Protein AF-A0A6N3V8C0-F1 (afdb_monomer_lite)

Sequence (72 aa):
MKILETRLYQYIDLLILRYPQLIVAKDCIVEAYQILEESYTNDGKLLVAGNGGSAADAEHIVGELMKGFVNP

Organism: Bacteroides ovatus (NCBI:txid28116)

Secondary structure (DSSP, 8-state):
-HHHHHHHHHHHHHHHHH-GGGGGGHHHHHHHHHHHHHHHHTT-------STHHHHHHHHHHHHHH------

InterPro domains:
  IPR001347 SIS domain [PF13580] (26-66)
  IPR046348 SIS domain superfamily [SSF53697] (6-69)

Foldseek 3Di:
DVVVVVVVVVVLVVVCVVPVVCPVCSVVVVVVVVVQVVQVVVVHDDDDDDPDPSNVVSVVVCVVVVPDCPPD

Radius of gyration: 14.34 Å; chains: 1; bounding box: 33×33×28 Å

Structure (mmCIF, N/CA/C/O backbone):
data_AF-A0A6N3V8C0-F1
#
_entry.id   AF-A0A6N3V8C0-F1
#
loop_
_atom_site.group_PDB
_atom_site.id
_atom_site.type_symbol
_atom_site.label_atom_id
_atom_site.label_alt_id
_atom_site.label_comp_id
_atom_site.label_asym_id
_atom_site.label_entity_id
_atom_site.label_seq_id
_atom_site.pdbx_PDB_ins_code
_atom_site.Cartn_x
_atom_site.Cartn_y
_atom_site.Cartn_z
_atom_site.occupancy
_atom_site.B_iso_or_equiv
_atom_site.auth_seq_id
_atom_site.auth_comp_id
_atom_site.auth_asym_id
_atom_site.auth_atom_id
_atom_site.pdbx_PDB_model_num
ATOM 1 N N . MET A 1 1 ? -20.195 6.641 -7.141 1.00 51.00 1 MET A N 1
ATOM 2 C CA . MET A 1 1 ? -19.275 5.626 -7.704 1.00 51.00 1 MET A CA 1
ATOM 3 C C . MET A 1 1 ? -18.552 6.065 -8.979 1.00 51.00 1 MET A C 1
ATOM 5 O O . MET A 1 1 ? -17.337 6.111 -8.918 1.00 51.00 1 MET A O 1
ATOM 9 N N . LYS A 1 2 ? -19.208 6.488 -10.078 1.00 53.38 2 LYS A N 1
ATOM 10 C CA . LYS A 1 2 ? -18.514 6.821 -11.357 1.00 53.38 2 LYS A CA 1
ATOM 11 C C . LYS A 1 2 ? -17.326 7.806 -11.271 1.00 53.38 2 LYS A C 1
ATOM 13 O O . LYS A 1 2 ? -16.357 7.672 -12.011 1.00 53.38 2 LYS A O 1
ATOM 18 N N . ILE A 1 3 ? -17.383 8.799 -10.378 1.00 56.62 3 ILE A N 1
ATOM 19 C CA . ILE A 1 3 ? -16.309 9.802 -10.223 1.00 56.62 3 ILE A CA 1
ATOM 20 C C . ILE A 1 3 ? -15.044 9.185 -9.600 1.00 56.62 3 ILE A C 1
ATOM 22 O O . ILE A 1 3 ? -13.937 9.577 -9.959 1.00 56.62 3 ILE A O 1
ATOM 26 N N . LEU A 1 4 ? -15.194 8.216 -8.690 1.00 59.09 4 LEU A N 1
ATOM 27 C CA . LEU A 1 4 ? -14.067 7.618 -7.973 1.00 59.09 4 LE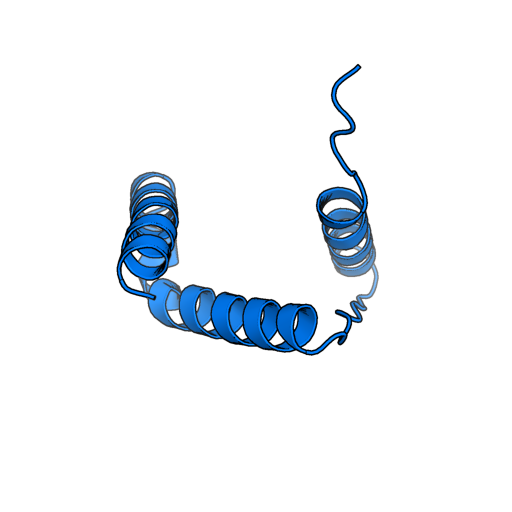U A CA 1
ATOM 28 C C . LEU A 1 4 ? -13.316 6.604 -8.839 1.00 59.09 4 LEU A C 1
ATOM 30 O O . LEU A 1 4 ? -12.093 6.664 -8.903 1.00 59.09 4 LEU A O 1
ATOM 34 N N . GLU A 1 5 ? -14.047 5.776 -9.594 1.00 63.53 5 GLU A N 1
ATOM 35 C CA . GLU A 1 5 ? -13.456 4.885 -10.604 1.00 63.53 5 GLU A CA 1
ATOM 36 C C . GLU A 1 5 ? -12.591 5.682 -11.585 1.00 63.53 5 GLU A C 1
ATOM 38 O O . GLU A 1 5 ? -11.454 5.315 -11.867 1.00 63.53 5 GLU A O 1
ATOM 43 N N . THR A 1 6 ? -13.081 6.847 -12.022 1.00 76.19 6 THR A N 1
ATOM 44 C CA . THR A 1 6 ? -12.333 7.721 -12.933 1.00 76.19 6 THR A CA 1
ATOM 45 C C . THR A 1 6 ? -11.016 8.209 -12.312 1.00 76.19 6 THR A C 1
ATOM 47 O O . THR A 1 6 ? -9.997 8.245 -12.998 1.00 76.19 6 THR A O 1
ATOM 50 N N . ARG A 1 7 ? -10.997 8.551 -11.015 1.00 87.31 7 ARG A N 1
ATOM 51 C CA . ARG A 1 7 ? -9.773 8.996 -10.320 1.00 87.31 7 ARG A CA 1
ATOM 52 C C . ARG A 1 7 ? -8.797 7.851 -10.064 1.00 87.31 7 ARG A C 1
ATOM 54 O O . ARG A 1 7 ? -7.599 8.047 -10.243 1.00 87.31 7 ARG A O 1
ATOM 61 N N . LEU A 1 8 ? -9.285 6.673 -9.676 1.00 90.00 8 LEU A N 1
ATOM 62 C CA . LEU A 1 8 ? -8.442 5.493 -9.475 1.00 90.00 8 LEU A CA 1
ATOM 63 C C . LEU A 1 8 ? -7.681 5.156 -10.759 1.00 90.00 8 LEU A C 1
ATOM 65 O O . LEU A 1 8 ? -6.453 5.095 -10.748 1.00 90.00 8 LEU A O 1
ATOM 69 N N . TYR A 1 9 ? -8.393 5.026 -11.881 1.00 92.19 9 TYR A N 1
ATOM 70 C CA . TYR A 1 9 ? -7.755 4.693 -13.154 1.00 92.19 9 TYR A CA 1
ATOM 71 C C . TYR A 1 9 ? -6.784 5.779 -13.637 1.00 92.19 9 TYR A C 1
ATOM 73 O O . TYR A 1 9 ? -5.751 5.431 -14.1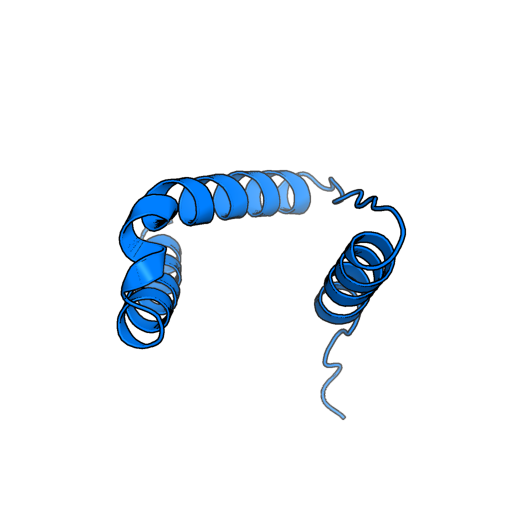95 1.00 92.19 9 TYR A O 1
ATOM 81 N N . GLN A 1 10 ? -7.014 7.063 -13.332 1.00 94.56 10 GLN A N 1
ATOM 82 C CA . GLN A 1 10 ? -6.026 8.122 -13.598 1.00 94.56 10 GLN A CA 1
ATOM 83 C C . GLN A 1 10 ? -4.696 7.893 -12.861 1.00 94.56 10 GLN A C 1
ATOM 85 O O . GLN A 1 10 ? -3.631 8.057 -13.460 1.00 94.56 10 GLN A O 1
ATOM 90 N N . TYR A 1 11 ? -4.730 7.504 -11.580 1.00 94.88 11 TYR A N 1
ATOM 91 C CA . TYR A 1 11 ? -3.506 7.197 -10.828 1.00 94.88 11 TYR A CA 1
ATOM 92 C C . TYR A 1 11 ? -2.817 5.933 -11.340 1.00 94.88 11 TYR A C 1
ATOM 94 O O . TYR A 1 11 ? -1.591 5.908 -11.448 1.00 94.88 11 TYR A O 1
ATOM 102 N N . ILE A 1 12 ? -3.593 4.907 -11.690 1.00 95.56 12 ILE A N 1
ATOM 103 C CA . ILE A 1 12 ? -3.060 3.657 -12.235 1.00 95.56 12 ILE A CA 1
ATOM 104 C C . ILE A 1 12 ? -2.413 3.888 -13.600 1.00 95.56 12 ILE A C 1
ATOM 106 O O . ILE A 1 12 ? -1.292 3.445 -13.828 1.00 95.56 12 ILE A O 1
ATOM 110 N N . ASP A 1 13 ? -3.061 4.628 -14.494 1.00 95.06 13 ASP A N 1
ATOM 111 C CA . ASP A 1 13 ? -2.499 4.917 -15.811 1.00 95.06 13 ASP A CA 1
ATOM 112 C C . ASP A 1 13 ? -1.229 5.774 -15.693 1.00 95.06 13 ASP A C 1
ATOM 114 O O . ASP A 1 13 ? -0.250 5.517 -16.396 1.00 95.06 13 ASP A O 1
ATOM 118 N N . LEU A 1 14 ? -1.180 6.719 -14.744 1.00 96.88 14 LEU A N 1
ATOM 119 C CA . LEU A 1 14 ? 0.044 7.459 -14.430 1.00 96.88 14 LEU A CA 1
ATOM 120 C C . LEU A 1 14 ? 1.151 6.547 -13.871 1.00 96.88 14 LEU A C 1
ATOM 122 O O . LEU A 1 14 ? 2.315 6.709 -14.240 1.00 96.88 14 LEU A O 1
ATOM 126 N N . LEU A 1 15 ? 0.814 5.590 -12.999 1.00 96.50 15 LEU A N 1
ATOM 127 C CA . LEU A 1 15 ? 1.763 4.608 -12.464 1.00 96.50 15 LEU A CA 1
ATOM 128 C C . LEU A 1 15 ? 2.368 3.764 -13.591 1.00 96.50 15 LEU A C 1
ATOM 130 O O . LEU A 1 15 ? 3.590 3.651 -13.673 1.00 96.50 15 LEU A O 1
ATOM 134 N N . ILE A 1 16 ? 1.530 3.229 -14.481 1.00 97.69 16 ILE A N 1
ATOM 135 C CA . ILE A 1 16 ? 1.975 2.435 -15.631 1.00 97.69 16 ILE A CA 1
ATOM 136 C C . ILE A 1 16 ? 2.803 3.282 -16.598 1.00 97.69 16 ILE A C 1
ATOM 138 O O . ILE A 1 16 ? 3.823 2.813 -17.094 1.00 97.69 16 ILE A O 1
ATOM 142 N N . LEU A 1 17 ? 2.424 4.539 -16.837 1.00 97.44 17 LEU A N 1
ATOM 143 C CA . LEU A 1 17 ? 3.208 5.440 -17.681 1.00 97.44 17 LEU A CA 1
ATOM 144 C C . LEU A 1 17 ? 4.629 5.646 -17.128 1.00 97.44 17 LEU A C 1
ATOM 146 O O . LEU A 1 17 ? 5.587 5.682 -17.899 1.00 97.44 17 LEU A O 1
ATOM 150 N N . ARG A 1 18 ? 4.777 5.774 -15.802 1.00 98.12 18 ARG A N 1
ATOM 151 C CA . ARG A 1 18 ? 6.085 5.946 -15.142 1.00 98.12 18 ARG A CA 1
ATOM 152 C C . ARG A 1 18 ? 6.872 4.640 -15.040 1.00 98.12 18 ARG A C 1
ATOM 154 O O . ARG A 1 18 ? 8.099 4.675 -15.111 1.00 98.12 18 ARG A O 1
ATOM 161 N N . TYR A 1 19 ? 6.178 3.514 -14.889 1.00 97.88 19 TYR A N 1
ATOM 162 C CA . TYR A 1 19 ? 6.766 2.187 -14.721 1.00 97.88 19 TYR A CA 1
ATOM 163 C C . TYR A 1 19 ? 6.053 1.160 -15.618 1.00 97.88 19 TYR A C 1
ATOM 165 O O . TYR A 1 19 ? 5.269 0.346 -15.120 1.00 97.88 19 TYR A O 1
ATOM 173 N N . PRO A 1 20 ? 6.324 1.156 -16.940 1.00 97.75 20 PRO A N 1
ATOM 174 C CA . PRO A 1 20 ? 5.614 0.301 -17.896 1.00 97.75 20 PRO A CA 1
ATOM 175 C C . PRO A 1 20 ? 5.671 -1.193 -17.568 1.00 97.75 20 PRO A C 1
ATOM 177 O O . PRO A 1 20 ? 4.733 -1.932 -17.861 1.00 97.75 20 PRO A O 1
ATOM 180 N N . GLN A 1 21 ? 6.738 -1.645 -16.906 1.00 97.88 21 GLN A N 1
ATOM 181 C CA . GLN A 1 21 ? 6.901 -3.026 -16.453 1.00 97.88 21 GLN A CA 1
ATOM 182 C C . GLN A 1 21 ? 5.828 -3.483 -15.452 1.00 97.88 21 GLN A C 1
ATOM 184 O O . GLN A 1 21 ? 5.609 -4.683 -15.311 1.00 97.88 21 GLN A O 1
ATOM 189 N N . LEU A 1 22 ? 5.143 -2.556 -14.773 1.00 97.19 22 LEU A N 1
ATOM 190 C CA . LEU A 1 22 ? 4.083 -2.877 -13.815 1.00 97.19 22 LEU A CA 1
ATOM 191 C C . LEU A 1 22 ? 2.737 -3.188 -14.483 1.00 97.19 22 LEU A C 1
ATOM 193 O O . LEU A 1 22 ? 1.798 -3.548 -13.779 1.00 97.19 22 LEU A O 1
ATOM 197 N N . ILE A 1 23 ? 2.622 -3.099 -15.817 1.00 97.19 23 ILE A N 1
ATOM 198 C CA . ILE A 1 23 ? 1.361 -3.371 -16.531 1.00 97.19 23 ILE A CA 1
ATOM 199 C C . ILE A 1 23 ? 0.790 -4.754 -16.199 1.00 97.19 23 ILE A C 1
ATOM 201 O O . ILE A 1 23 ? -0.419 -4.901 -16.060 1.00 97.19 23 ILE A O 1
ATOM 205 N N . VAL A 1 24 ? 1.661 -5.747 -15.992 1.00 97.81 24 VAL A N 1
ATOM 206 C CA . VAL A 1 24 ? 1.276 -7.124 -15.643 1.00 97.81 24 VAL A CA 1
ATOM 207 C C . VAL A 1 24 ? 0.600 -7.234 -14.275 1.00 97.81 24 VAL A C 1
ATOM 209 O O . VAL A 1 24 ? -0.096 -8.208 -14.022 1.00 97.81 24 VAL A O 1
ATOM 212 N N . ALA A 1 25 ? 0.799 -6.246 -13.402 1.00 97.00 25 ALA A N 1
ATOM 213 C CA . ALA A 1 25 ? 0.212 -6.181 -12.070 1.00 97.00 25 ALA A CA 1
ATOM 214 C C . ALA A 1 25 ? -0.926 -5.152 -11.977 1.00 97.00 25 ALA A C 1
ATOM 216 O O . ALA A 1 25 ? -1.450 -4.941 -10.886 1.00 97.00 25 ALA A O 1
ATOM 217 N N . LYS A 1 26 ? -1.318 -4.506 -13.091 1.00 95.44 26 LYS A N 1
ATOM 218 C CA . LYS A 1 26 ? -2.335 -3.441 -13.107 1.00 95.44 26 LYS A CA 1
ATOM 219 C C . LYS A 1 26 ? -3.620 -3.874 -12.399 1.00 95.44 26 LYS A C 1
ATOM 221 O O . LYS A 1 26 ? -4.088 -3.168 -11.509 1.00 95.44 26 LYS A O 1
ATOM 226 N N . ASP A 1 27 ? -4.146 -5.036 -12.768 1.00 95.50 27 ASP A N 1
ATOM 227 C CA . ASP A 1 27 ? -5.413 -5.531 -12.230 1.00 95.50 27 ASP A CA 1
ATOM 228 C C . ASP A 1 27 ? -5.278 -5.915 -10.750 1.00 95.50 27 ASP A C 1
ATOM 230 O O . ASP A 1 27 ? -6.117 -5.527 -9.943 1.00 95.50 27 ASP A O 1
ATOM 234 N N . CYS A 1 28 ? -4.165 -6.550 -10.361 1.00 97.62 28 CYS A N 1
ATOM 235 C CA . CYS A 1 28 ? -3.869 -6.862 -8.959 1.00 97.62 28 CYS A CA 1
ATOM 236 C C . CYS A 1 28 ? -3.785 -5.606 -8.078 1.00 97.62 28 CYS A C 1
ATOM 238 O O . CYS A 1 28 ? -4.236 -5.622 -6.936 1.00 97.62 28 CYS A O 1
ATOM 240 N N . ILE A 1 29 ? -3.212 -4.512 -8.590 1.00 96.00 29 ILE A N 1
ATOM 241 C CA . ILE A 1 29 ? -3.119 -3.241 -7.857 1.00 96.00 29 ILE A CA 1
ATOM 242 C C . ILE A 1 29 ? -4.513 -2.625 -7.675 1.00 96.00 29 ILE A C 1
ATOM 244 O O . ILE A 1 29 ? -4.828 -2.141 -6.587 1.00 96.00 29 ILE A O 1
ATOM 248 N N . VAL A 1 30 ? -5.351 -2.651 -8.718 1.00 95.31 30 VAL A N 1
ATOM 249 C CA . VAL A 1 30 ? -6.737 -2.157 -8.651 1.00 95.31 30 VAL A CA 1
ATOM 250 C C . VAL A 1 30 ? -7.553 -2.965 -7.642 1.00 95.31 30 VAL A C 1
ATOM 252 O O . VAL A 1 30 ? -8.215 -2.373 -6.792 1.00 95.31 30 VAL A O 1
ATOM 255 N N . GLU A 1 31 ? -7.465 -4.293 -7.692 1.00 96.25 31 GLU A N 1
ATOM 256 C CA . GLU A 1 31 ? -8.176 -5.186 -6.773 1.00 96.25 31 GLU A CA 1
ATOM 257 C C . GLU A 1 31 ? -7.720 -4.980 -5.3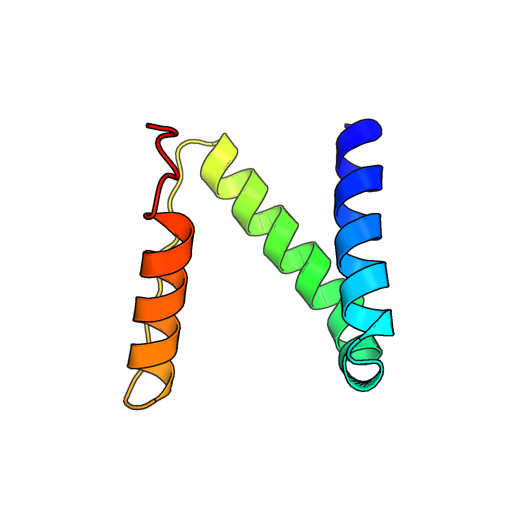20 1.00 96.25 31 GLU A C 1
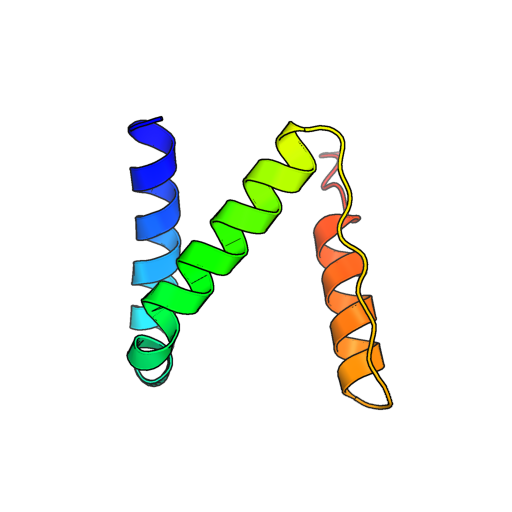ATOM 259 O O . GLU A 1 31 ? -8.547 -4.821 -4.422 1.00 96.25 31 GLU A O 1
ATOM 264 N N . ALA A 1 32 ? -6.407 -4.881 -5.082 1.00 95.88 32 ALA A N 1
ATOM 265 C CA . ALA A 1 32 ? -5.871 -4.594 -3.754 1.00 95.88 32 ALA A CA 1
ATOM 266 C C . ALA A 1 32 ? -6.383 -3.253 -3.205 1.00 95.88 32 ALA A C 1
ATOM 268 O O . ALA A 1 32 ? -6.767 -3.175 -2.038 1.00 95.88 32 ALA A O 1
ATOM 269 N N . TYR A 1 33 ? -6.439 -2.206 -4.036 1.00 94.56 33 TYR A N 1
ATOM 270 C CA . TYR A 1 33 ? -7.020 -0.922 -3.637 1.00 94.56 33 TYR A CA 1
ATOM 271 C C . TYR A 1 33 ? -8.499 -1.054 -3.257 1.00 94.56 33 TYR A C 1
ATOM 273 O O . TYR A 1 33 ? -8.894 -0.532 -2.217 1.00 94.56 33 TYR A O 1
ATOM 281 N N . GLN A 1 34 ? -9.301 -1.759 -4.059 1.00 94.88 34 GLN A N 1
ATOM 282 C CA . GLN A 1 34 ? -10.733 -1.937 -3.796 1.00 94.88 34 GLN A CA 1
ATOM 283 C C . GLN A 1 34 ? -10.981 -2.648 -2.460 1.00 94.88 34 GLN A C 1
ATOM 285 O O . GLN A 1 34 ? -11.824 -2.205 -1.683 1.00 94.88 34 GLN A O 1
ATOM 290 N N . ILE A 1 35 ? -10.194 -3.683 -2.147 1.00 96.25 35 ILE A N 1
ATOM 291 C CA . ILE A 1 35 ? -10.259 -4.387 -0.855 1.00 96.25 35 ILE A CA 1
ATOM 292 C C . ILE A 1 35 ? -9.939 -3.435 0.306 1.00 96.25 35 ILE A C 1
ATOM 294 O O . ILE A 1 35 ? -10.615 -3.450 1.338 1.00 96.25 35 ILE A O 1
ATOM 298 N N . LEU A 1 36 ? -8.909 -2.595 0.158 1.00 94.62 36 LEU A N 1
ATOM 299 C CA . LEU A 1 36 ? -8.544 -1.617 1.184 1.00 94.62 36 LEU A CA 1
ATOM 300 C C . LEU A 1 36 ? -9.634 -0.556 1.367 1.00 94.62 36 LEU A C 1
ATOM 302 O O . LEU A 1 36 ? -10.006 -0.264 2.504 1.00 94.62 36 LEU A O 1
ATOM 306 N N . GLU A 1 37 ? -10.156 -0.002 0.272 1.00 93.62 37 GLU A N 1
ATOM 307 C CA . GLU A 1 37 ? -11.246 0.976 0.292 1.00 93.62 37 GLU A CA 1
ATOM 308 C C . GLU A 1 37 ? -12.481 0.407 0.997 1.00 93.62 37 GLU A C 1
ATOM 310 O O . GLU A 1 37 ? -13.028 1.053 1.895 1.00 93.62 37 GLU A O 1
ATOM 315 N N . GLU A 1 38 ? -12.891 -0.810 0.634 1.00 96.12 38 GLU A N 1
ATOM 316 C CA . GLU A 1 38 ? -14.024 -1.499 1.249 1.00 96.12 38 GLU A CA 1
ATOM 317 C C . GLU A 1 38 ? -13.784 -1.725 2.745 1.00 96.12 38 GLU A C 1
ATOM 319 O O . GLU A 1 38 ? -14.655 -1.415 3.559 1.00 96.12 38 GLU A O 1
ATOM 324 N N . SER A 1 39 ? -12.597 -2.201 3.129 1.00 96.88 39 SER A N 1
ATOM 325 C CA . SER A 1 39 ? -12.242 -2.395 4.537 1.00 96.88 39 SER A CA 1
ATOM 326 C C . SER A 1 39 ? -12.361 -1.090 5.324 1.00 96.88 39 SER A C 1
ATOM 328 O O . SER A 1 39 ? -13.034 -1.063 6.350 1.00 96.88 39 SER A O 1
ATOM 330 N N . TYR A 1 40 ? -11.737 -0.002 4.867 1.00 94.44 40 TYR A N 1
ATOM 331 C CA . TYR A 1 40 ? -11.782 1.276 5.585 1.00 94.44 40 TYR A CA 1
ATOM 332 C C . TYR A 1 40 ? -13.179 1.906 5.609 1.00 94.44 40 TYR A C 1
ATOM 334 O O . TYR A 1 40 ? -13.556 2.503 6.614 1.00 94.44 40 TYR A O 1
ATOM 342 N N . THR A 1 41 ? -13.961 1.751 4.538 1.00 95.38 41 THR A N 1
ATOM 343 C CA . THR A 1 41 ? -15.344 2.257 4.467 1.00 95.38 41 THR A CA 1
ATOM 344 C C . THR A 1 41 ? -16.273 1.528 5.443 1.00 95.38 41 THR A C 1
ATOM 346 O O . THR A 1 41 ? -17.263 2.10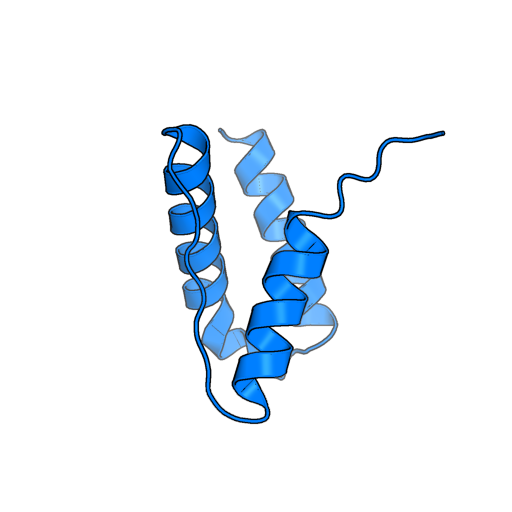3 5.888 1.00 95.38 41 THR A O 1
ATOM 349 N N . ASN A 1 42 ? -15.942 0.288 5.813 1.00 97.69 42 ASN A N 1
ATOM 350 C CA . ASN A 1 42 ? -16.685 -0.526 6.777 1.00 97.69 42 ASN A CA 1
ATOM 351 C C . ASN A 1 42 ? -16.052 -0.524 8.185 1.00 97.69 42 ASN A C 1
ATOM 353 O O . ASN A 1 42 ? -16.123 -1.531 8.892 1.00 97.69 42 ASN A O 1
ATOM 357 N N . ASP A 1 43 ? -15.395 0.573 8.584 1.00 96.69 43 ASP A N 1
ATOM 358 C CA . ASP A 1 43 ? -14.716 0.734 9.886 1.00 96.69 43 ASP A CA 1
ATOM 359 C C . ASP A 1 43 ? -13.659 -0.354 10.194 1.00 96.69 43 ASP A C 1
ATOM 361 O O . ASP A 1 43 ? -13.273 -0.602 11.344 1.00 96.69 43 ASP A O 1
ATOM 365 N N . GLY A 1 44 ? -13.166 -1.022 9.152 1.00 96.44 44 GLY A N 1
ATOM 366 C CA . GLY A 1 44 ? -12.067 -1.971 9.207 1.00 96.44 44 GLY A CA 1
ATOM 367 C C . GLY A 1 44 ? -10.704 -1.284 9.301 1.00 96.44 44 GLY A C 1
ATOM 368 O O . GLY A 1 44 ? -10.568 -0.062 9.351 1.00 96.44 44 GLY A O 1
ATOM 369 N N . LYS A 1 45 ? -9.646 -2.096 9.325 1.00 94.81 45 LYS A N 1
ATOM 370 C CA . LYS A 1 45 ? -8.258 -1.622 9.395 1.00 94.81 45 LYS A CA 1
ATOM 371 C C . LYS A 1 45 ? -7.328 -2.545 8.626 1.00 94.81 45 LYS A C 1
ATOM 373 O O . LYS A 1 45 ? -7.528 -3.757 8.612 1.00 94.81 45 LYS A O 1
ATOM 378 N N . LEU A 1 46 ? -6.272 -1.970 8.067 1.00 94.75 46 LEU A N 1
ATOM 379 C CA . LEU A 1 46 ? -5.174 -2.721 7.479 1.00 94.75 46 LEU A CA 1
ATOM 380 C C . LEU A 1 46 ? -4.194 -3.169 8.571 1.00 94.75 46 LEU A C 1
ATOM 382 O O . LEU A 1 46 ? -3.727 -2.358 9.370 1.00 94.75 46 LEU A O 1
ATOM 386 N N . LEU A 1 47 ? -3.864 -4.459 8.581 1.00 95.75 47 LEU A N 1
ATOM 387 C CA . LEU A 1 47 ? -2.761 -5.016 9.360 1.00 95.75 47 LEU A CA 1
ATOM 388 C C . LEU A 1 47 ? -1.638 -5.392 8.391 1.00 95.75 47 LEU A C 1
ATOM 390 O O . LEU A 1 47 ? -1.870 -6.152 7.454 1.00 95.75 47 LEU A O 1
ATOM 394 N N . VAL A 1 48 ? -0.432 -4.873 8.617 1.00 95.12 48 VAL A N 1
ATOM 395 C CA . VAL A 1 48 ? 0.755 -5.181 7.806 1.00 95.12 48 VAL A CA 1
ATOM 396 C C . VAL A 1 48 ? 1.815 -5.885 8.643 1.00 95.12 48 VAL A C 1
ATOM 398 O O . VAL A 1 48 ? 1.947 -5.630 9.840 1.00 95.12 48 VAL A O 1
ATOM 401 N N . ALA A 1 49 ? 2.570 -6.778 8.010 1.00 96.25 49 ALA A N 1
ATOM 402 C CA . ALA A 1 49 ? 3.674 -7.499 8.626 1.00 96.25 49 ALA A CA 1
ATOM 403 C C . ALA A 1 49 ? 4.743 -7.824 7.576 1.00 96.25 49 ALA A C 1
ATOM 405 O O . ALA A 1 49 ? 4.441 -8.013 6.399 1.00 96.25 49 ALA A O 1
ATOM 406 N N . GLY A 1 50 ? 5.991 -7.928 8.019 1.00 96.50 50 GLY A N 1
ATOM 407 C CA . GLY A 1 50 ? 7.131 -8.285 7.185 1.00 96.50 50 GLY A CA 1
ATOM 408 C C . GLY A 1 50 ? 8.352 -8.588 8.049 1.00 96.50 50 GLY A C 1
ATOM 409 O O . GLY A 1 50 ? 8.360 -8.287 9.240 1.00 96.50 50 GLY A O 1
ATOM 410 N N . ASN A 1 51 ? 9.382 -9.190 7.453 1.00 97.56 51 ASN A N 1
ATOM 411 C CA . ASN A 1 51 ? 10.652 -9.495 8.117 1.00 97.56 51 ASN A CA 1
ATOM 412 C C . ASN A 1 51 ? 11.805 -8.796 7.387 1.00 97.56 51 ASN A C 1
ATOM 414 O O . ASN A 1 51 ? 11.792 -8.702 6.159 1.00 97.56 51 ASN A O 1
ATOM 418 N N . GLY A 1 52 ? 12.826 -8.347 8.123 1.00 96.19 52 GLY A N 1
ATOM 419 C CA . GLY A 1 52 ? 13.997 -7.690 7.531 1.00 96.19 52 GLY A CA 1
ATOM 420 C C . GLY A 1 52 ? 13.604 -6.456 6.713 1.00 96.19 52 GLY A C 1
ATOM 421 O O . GLY A 1 52 ? 12.915 -5.579 7.222 1.00 96.19 52 GLY A O 1
ATOM 422 N N . GLY A 1 53 ? 14.000 -6.406 5.437 1.00 96.56 53 GLY A N 1
ATOM 423 C CA . GLY A 1 53 ? 13.646 -5.299 4.537 1.00 96.56 53 GLY A CA 1
ATOM 424 C C . GLY A 1 53 ? 12.135 -5.086 4.404 1.00 96.56 53 GLY A C 1
ATOM 425 O O . GLY A 1 53 ? 11.668 -3.958 4.494 1.00 96.56 53 GLY A O 1
ATOM 426 N N . SER A 1 54 ? 11.350 -6.164 4.330 1.00 95.50 54 SER A N 1
ATOM 427 C CA . SER A 1 54 ? 9.888 -6.058 4.237 1.00 95.50 54 SER A CA 1
ATOM 428 C C . SER A 1 54 ? 9.232 -5.570 5.532 1.00 95.50 54 SER A C 1
ATOM 430 O O . SER A 1 54 ? 8.092 -5.117 5.494 1.00 95.50 54 SER A O 1
ATOM 432 N N . ALA A 1 55 ? 9.920 -5.652 6.680 1.00 97.50 55 ALA A N 1
ATOM 433 C CA . ALA A 1 55 ? 9.447 -4.999 7.903 1.00 97.50 55 ALA A CA 1
ATOM 434 C C . ALA A 1 55 ? 9.527 -3.471 7.764 1.00 97.50 55 ALA A C 1
ATOM 436 O O . ALA A 1 55 ? 8.578 -2.781 8.124 1.00 97.50 55 ALA A O 1
ATOM 437 N N . ALA A 1 56 ? 10.607 -2.955 7.165 1.00 96.19 56 ALA A N 1
ATOM 438 C CA . ALA A 1 56 ? 10.748 -1.528 6.883 1.00 96.19 56 ALA A CA 1
ATOM 439 C C . ALA A 1 56 ? 9.702 -1.040 5.864 1.00 96.19 56 ALA A C 1
ATOM 441 O O . ALA A 1 56 ? 9.140 0.038 6.042 1.00 96.19 56 ALA A O 1
ATOM 442 N N . ASP A 1 57 ? 9.374 -1.846 4.847 1.00 96.38 57 ASP A N 1
ATOM 443 C CA . ASP A 1 57 ? 8.286 -1.530 3.908 1.00 96.38 57 ASP A CA 1
ATOM 444 C C . ASP A 1 57 ? 6.917 -1.498 4.612 1.00 96.38 57 ASP A C 1
ATOM 446 O O . ASP A 1 57 ? 6.119 -0.591 4.377 1.00 96.38 57 ASP A O 1
ATOM 450 N N . ALA A 1 58 ? 6.645 -2.449 5.517 1.00 95.69 58 ALA A N 1
ATOM 451 C CA . ALA A 1 58 ? 5.416 -2.464 6.312 1.00 95.69 58 ALA A CA 1
ATOM 452 C C . ALA A 1 58 ? 5.304 -1.218 7.212 1.00 95.69 58 ALA A C 1
ATOM 454 O O . ALA A 1 58 ? 4.256 -0.570 7.246 1.00 95.69 58 ALA A O 1
ATOM 455 N N . GLU A 1 59 ? 6.388 -0.838 7.893 1.00 93.94 59 GLU A N 1
ATOM 456 C CA . GLU A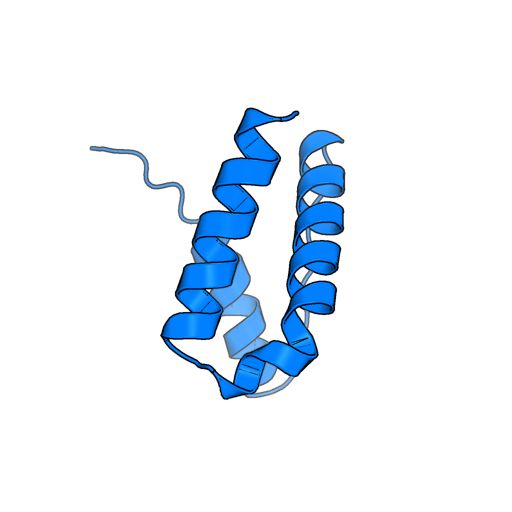 1 59 ? 6.457 0.408 8.666 1.00 93.94 59 GLU A CA 1
ATOM 457 C C . GLU A 1 59 ? 6.254 1.641 7.779 1.00 93.94 59 GLU A C 1
ATOM 459 O O . GLU A 1 59 ? 5.567 2.584 8.180 1.00 93.94 59 GLU A O 1
ATOM 464 N N . HIS A 1 60 ? 6.795 1.629 6.559 1.00 93.38 60 HIS A N 1
ATOM 465 C CA . HIS A 1 60 ? 6.626 2.723 5.613 1.00 93.38 60 HIS A CA 1
ATOM 466 C C . HIS A 1 60 ? 5.162 2.883 5.181 1.00 93.38 60 HIS A C 1
ATOM 468 O O . HIS A 1 60 ? 4.649 3.999 5.244 1.00 93.38 60 HIS A O 1
ATOM 474 N N . ILE A 1 61 ? 4.463 1.787 4.855 1.00 93.56 61 ILE A N 1
ATOM 475 C CA . ILE A 1 61 ? 3.026 1.803 4.523 1.00 93.56 61 ILE A CA 1
ATOM 476 C C . ILE A 1 61 ? 2.211 2.410 5.674 1.00 93.56 61 ILE A C 1
ATOM 478 O O . ILE A 1 61 ? 1.383 3.295 5.452 1.00 93.56 61 ILE A O 1
ATOM 482 N N . VAL A 1 62 ? 2.459 1.977 6.918 1.00 92.06 62 VAL A N 1
ATOM 483 C CA . VAL A 1 62 ? 1.791 2.559 8.098 1.00 92.06 62 VAL A CA 1
ATOM 484 C C . VAL A 1 62 ? 2.117 4.044 8.217 1.00 92.06 62 VAL A C 1
ATOM 486 O O . VAL A 1 62 ? 1.223 4.852 8.463 1.00 92.06 62 VAL A O 1
ATOM 489 N N . GLY A 1 63 ? 3.381 4.414 8.017 1.00 90.62 63 GLY A N 1
ATOM 490 C CA . GLY A 1 63 ? 3.838 5.795 8.054 1.00 90.62 63 GLY A CA 1
ATOM 491 C C . GLY A 1 63 ? 3.137 6.683 7.027 1.00 90.62 63 GLY A C 1
ATOM 492 O O . GLY A 1 63 ? 2.754 7.795 7.374 1.00 90.62 63 GLY A O 1
ATOM 493 N N . GLU A 1 64 ? 2.946 6.223 5.793 1.00 90.38 64 GLU A N 1
ATOM 494 C CA . GLU A 1 64 ? 2.230 6.976 4.756 1.00 90.38 64 GLU A CA 1
ATOM 495 C C . GLU A 1 64 ? 0.733 7.108 5.067 1.00 90.38 64 GLU A C 1
ATOM 497 O O . GLU A 1 64 ? 0.185 8.203 4.956 1.00 90.38 64 GLU A O 1
ATOM 502 N N . LEU A 1 65 ? 0.079 6.030 5.513 1.00 88.12 65 LEU A N 1
ATOM 503 C CA . LEU A 1 65 ? -1.366 6.026 5.780 1.00 88.12 65 LEU A CA 1
ATOM 504 C C . LEU A 1 65 ? -1.752 6.773 7.064 1.00 88.12 65 LEU A C 1
ATOM 506 O O . LEU A 1 65 ? -2.823 7.374 7.129 1.00 88.12 65 LEU A O 1
ATOM 510 N N . MET A 1 66 ? -0.904 6.733 8.095 1.00 85.31 66 MET A N 1
ATOM 511 C CA . MET A 1 66 ? -1.166 7.369 9.395 1.00 85.31 66 MET A CA 1
ATOM 512 C C . MET A 1 66 ? -0.646 8.802 9.482 1.00 85.31 66 MET A C 1
ATOM 514 O O . MET A 1 66 ? -1.049 9.544 10.383 1.00 85.31 66 MET A O 1
ATOM 518 N N . LYS A 1 67 ? 0.215 9.231 8.552 1.00 74.81 67 LYS A N 1
ATOM 519 C CA . LYS A 1 67 ? 0.529 10.652 8.384 1.00 74.81 67 LYS A CA 1
ATOM 520 C C . LYS A 1 67 ? -0.684 11.343 7.773 1.00 74.81 67 LYS A C 1
ATOM 522 O O . LYS A 1 67 ? -0.768 11.568 6.570 1.00 74.81 67 LYS A O 1
ATOM 527 N N . GLY A 1 68 ? -1.624 11.727 8.630 1.00 58.72 68 GLY A N 1
ATOM 528 C CA . GLY A 1 68 ? -2.592 12.748 8.273 1.00 58.72 68 GLY A CA 1
ATOM 529 C C . GLY A 1 68 ? -1.819 14.021 7.948 1.00 58.72 68 GLY A C 1
ATOM 530 O O . GLY A 1 68 ? -1.193 14.601 8.835 1.00 58.72 68 GLY A O 1
ATOM 531 N N . PHE A 1 69 ? -1.847 14.468 6.692 1.00 56.59 69 PHE A N 1
ATOM 532 C CA . PHE A 1 69 ? -1.580 15.871 6.397 1.00 56.59 69 PHE A CA 1
ATOM 533 C C . PHE A 1 69 ? -2.713 16.673 7.040 1.00 56.59 69 PHE A C 1
ATOM 535 O O . PHE A 1 69 ? -3.712 17.005 6.405 1.00 56.59 69 PHE A O 1
ATOM 542 N N . VAL A 1 70 ? -2.583 16.939 8.338 1.00 47.38 70 VAL A N 1
ATOM 543 C CA . VAL A 1 70 ? -3.278 18.055 8.958 1.00 47.38 70 VAL A CA 1
ATOM 544 C C . VAL A 1 70 ? -2.608 19.264 8.325 1.00 47.38 70 VAL A C 1
ATOM 546 O O . VAL A 1 70 ? -1.439 19.532 8.604 1.00 47.38 70 VAL A O 1
ATOM 549 N N . ASN A 1 71 ? -3.280 19.908 7.370 1.00 49.25 71 ASN A N 1
ATOM 550 C CA . ASN A 1 71 ? -2.840 21.222 6.910 1.00 49.25 71 ASN A CA 1
ATOM 551 C C . ASN A 1 71 ? -2.553 22.075 8.162 1.00 49.25 71 ASN A C 1
ATOM 553 O O . ASN A 1 71 ? -3.410 22.084 9.053 1.00 49.25 71 ASN A O 1
ATOM 557 N N . PRO A 1 72 ? -1.386 22.736 8.278 1.00 51.72 72 PRO A N 1
ATOM 558 C CA . PRO A 1 72 ? -1.251 23.827 9.232 1.00 51.72 72 PRO A CA 1
ATOM 559 C C . PRO A 1 72 ? -2.250 24.949 8.920 1.00 51.72 72 PRO A C 1
ATOM 561 O O . PRO A 1 72 ? -2.626 25.108 7.732 1.00 51.72 72 PRO A O 1
#

pLDDT: mean 89.01, std 14.46, range [47.38, 98.12]